Protein AF-A0A4U3ANE7-F1 (afdb_monomer_lite)

pLDDT: mean 83.63, std 12.85, range [40.16, 96.12]

InterPro domains:
  IPR001570 Peptidase M4, C-terminal [PF02868] (49-101)
  IPR013856 Peptidase M4 domain [PF01447] (7-46)
  IPR023612 Peptidase M4 [PR00730] (8-28)
  IPR023612 Peptidase M4 [PR00730] (37-53)
  IPR023612 Peptidase M4 [PR00730] (58-69)
  IPR027268 Peptidase M4/M1, CTD superfamily [G3DSA:1.10.390.10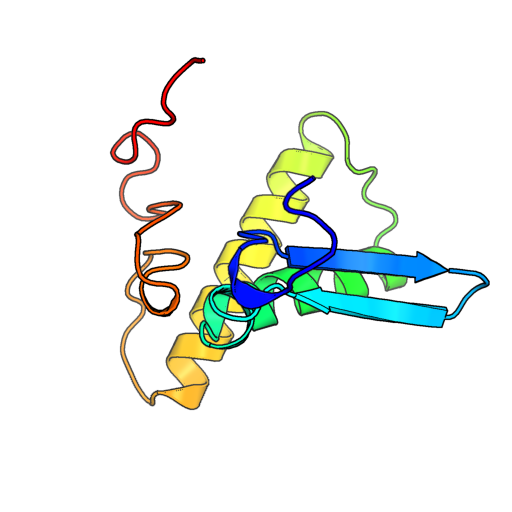] (51-105)
  IPR050728 Extracellular Zinc Metalloprotease M4 [PTHR33794] (7-102)

Organism: NCBI:txid1890302

Secondary structure (DSSP, 8-state):
--SS-TTS---EEEEEETTEEEEEE-TTGGG-HHHHHHHHHHHHHHHH----SSHHHHHHHHHHHHHHHHHHHHHHHT-----EESGGGTS--EETTSGGGS-----

Sequence (107 aa):
GETDDPKNWSNAFSANVNNVSMLIYGDSMVRAFDIAGHEFTHAVTSSESNLEFFGESGAINEALSDIMGTAIEKYINNGEFNWTIGEQSGSVLRNMKTPSSVKFFDG

Foldseek 3Di:
DLPPALQSNQDWAWDQDPNDIDTDHRPLQVQQQLSVQLRVLLVVCVVPPVQPCDDPSVVVSNVVSNVRSQVRNCVVVVHDRPQFPSVSSVDGPAHNVCRVPDDDPPD

Structure (mmCIF, N/CA/C/O backbone):
data_AF-A0A4U3ANE7-F1
#
_entry.id   AF-A0A4U3ANE7-F1
#
loop_
_atom_site.group_PDB
_atom_site.id
_atom_site.type_symbol
_atom_site.label_atom_id
_atom_site.label_alt_id
_atom_site.label_comp_id
_atom_site.label_asym_id
_atom_site.label_entity_id
_atom_site.label_seq_id
_atom_site.pdbx_PDB_ins_code
_atom_site.Cartn_x
_atom_site.Cartn_y
_atom_site.Cartn_z
_atom_site.occupancy
_atom_site.B_iso_or_equiv
_atom_site.auth_seq_id
_atom_site.auth_comp_id
_atom_site.auth_asym_id
_atom_site.auth_atom_id
_atom_site.pdbx_PDB_model_num
ATOM 1 N N . GLY A 1 1 ? 4.112 -23.257 -10.965 1.00 49.06 1 GLY A N 1
ATOM 2 C CA . GLY A 1 1 ? 3.815 -23.711 -9.586 1.00 49.06 1 GLY A CA 1
ATOM 3 C C . GLY A 1 1 ? 3.335 -22.506 -8.823 1.00 49.06 1 GLY A C 1
ATOM 4 O O . GLY A 1 1 ? 4.126 -21.595 -8.661 1.00 49.06 1 GLY A O 1
ATOM 5 N N . GLU A 1 2 ? 2.039 -22.449 -8.522 1.00 53.56 2 GLU A N 1
ATOM 6 C CA . GLU A 1 2 ? 1.284 -21.289 -7.989 1.00 53.56 2 GLU A CA 1
ATOM 7 C C . GLU A 1 2 ? 1.234 -20.010 -8.854 1.00 53.56 2 GLU A C 1
ATOM 9 O O . GLU A 1 2 ? 0.302 -19.233 -8.710 1.00 53.56 2 GLU A O 1
ATOM 14 N N . THR A 1 3 ? 2.139 -19.817 -9.818 1.00 53.34 3 THR A N 1
ATOM 15 C CA . THR A 1 3 ? 2.199 -18.613 -10.677 1.00 53.34 3 THR A CA 1
ATOM 16 C C . THR A 1 3 ? 1.271 -18.611 -11.897 1.00 53.34 3 THR A C 1
ATOM 18 O O . THR A 1 3 ? 1.087 -17.565 -12.509 1.00 53.34 3 THR A O 1
ATOM 21 N N . ASP A 1 4 ? 0.719 -19.765 -12.286 1.00 65.12 4 ASP A N 1
ATOM 22 C CA . ASP A 1 4 ? 0.008 -19.923 -13.570 1.00 65.12 4 ASP A CA 1
ATOM 23 C C . ASP A 1 4 ? -1.523 -19.814 -13.428 1.00 65.12 4 ASP A C 1
ATOM 25 O O . ASP A 1 4 ? -2.242 -19.790 -14.426 1.00 65.12 4 ASP A O 1
ATOM 29 N N . ASP A 1 5 ? -2.023 -19.746 -12.188 1.00 76.44 5 ASP A N 1
ATOM 30 C CA . ASP A 1 5 ? -3.431 -19.508 -11.869 1.00 76.44 5 ASP A CA 1
ATOM 31 C C . ASP A 1 5 ? -3.541 -18.254 -10.986 1.00 76.44 5 ASP A C 1
ATOM 33 O O . ASP A 1 5 ? -3.147 -18.305 -9.816 1.00 76.44 5 ASP A O 1
ATOM 37 N N . PRO A 1 6 ? -4.095 -17.137 -11.496 1.00 74.94 6 PRO A N 1
ATOM 38 C CA . PRO A 1 6 ? -4.198 -15.887 -10.744 1.00 74.94 6 PRO A CA 1
ATOM 39 C C . PRO A 1 6 ? -5.031 -16.019 -9.461 1.00 74.94 6 PRO A C 1
ATOM 41 O O . PRO A 1 6 ? -4.888 -15.194 -8.560 1.00 74.94 6 PRO A O 1
ATOM 44 N N . LYS A 1 7 ? -5.851 -17.072 -9.325 1.00 79.38 7 LYS A N 1
ATOM 45 C CA . LYS A 1 7 ? -6.597 -17.371 -8.091 1.00 79.38 7 LYS A CA 1
ATOM 46 C C . LYS A 1 7 ? -5.721 -17.830 -6.937 1.00 79.38 7 LYS A C 1
ATOM 48 O O . LYS A 1 7 ? -6.101 -17.629 -5.788 1.00 79.38 7 LYS A O 1
ATOM 53 N N . ASN A 1 8 ? -4.588 -18.457 -7.240 1.00 79.62 8 ASN A N 1
ATOM 54 C CA . ASN A 1 8 ? -3.677 -19.021 -6.244 1.00 79.62 8 ASN A CA 1
ATOM 55 C C . ASN A 1 8 ? -2.403 -18.187 -6.083 1.00 79.62 8 ASN A C 1
ATOM 57 O O . ASN A 1 8 ? -1.504 -18.576 -5.345 1.00 79.62 8 ASN A O 1
ATOM 61 N N . TRP A 1 9 ? -2.323 -17.041 -6.758 1.00 83.69 9 TRP A N 1
ATOM 62 C CA . TRP A 1 9 ? -1.170 -16.164 -6.690 1.00 83.69 9 TRP A CA 1
ATOM 63 C C . TRP A 1 9 ? -1.456 -14.974 -5.768 1.00 83.69 9 TRP A C 1
ATOM 65 O O . TRP A 1 9 ? -2.047 -13.979 -6.169 1.00 83.69 9 TRP A O 1
ATOM 75 N N . SER A 1 10 ? -1.051 -15.082 -4.502 1.00 85.38 10 SER A N 1
ATOM 76 C CA . SER A 1 10 ? -1.306 -14.069 -3.464 1.00 85.38 10 SER A CA 1
ATOM 77 C C . SER A 1 10 ? -0.252 -12.959 -3.464 1.00 85.38 10 SER A C 1
ATOM 79 O O . SER A 1 10 ? 0.440 -12.759 -2.467 1.00 85.38 10 SER A O 1
ATOM 81 N N . ASN A 1 11 ? -0.089 -12.271 -4.595 1.00 88.06 11 ASN A N 1
ATOM 82 C CA . ASN A 1 11 ? 0.850 -11.159 -4.708 1.00 88.06 11 ASN A CA 1
ATOM 83 C C . ASN A 1 11 ? 0.326 -10.046 -5.627 1.00 88.06 11 ASN A C 1
ATOM 85 O O . ASN A 1 11 ? -0.567 -10.259 -6.454 1.00 88.06 11 ASN A O 1
ATOM 89 N N . ALA A 1 12 ? 0.899 -8.859 -5.473 1.00 89.94 12 ALA A N 1
ATOM 90 C CA . ALA A 1 12 ? 0.720 -7.720 -6.355 1.00 89.94 12 ALA A CA 1
ATOM 91 C C . ALA A 1 12 ? 2.066 -7.003 -6.515 1.00 89.94 12 ALA A C 1
ATOM 93 O O . ALA A 1 12 ? 2.905 -7.080 -5.622 1.00 89.94 12 ALA A O 1
ATOM 94 N N . PHE A 1 13 ? 2.307 -6.394 -7.676 1.00 90.81 13 PHE A N 1
ATOM 95 C CA . PHE A 1 13 ? 3.469 -5.530 -7.869 1.00 90.81 13 PHE A CA 1
ATOM 96 C C . PHE A 1 13 ? 3.289 -4.565 -9.047 1.00 90.81 13 PHE A C 1
ATOM 98 O O . PHE A 1 13 ? 2.637 -4.872 -10.053 1.00 90.81 13 PHE A O 1
ATOM 105 N N . SER A 1 14 ? 3.939 -3.411 -8.946 1.00 88.81 14 SER A N 1
ATOM 106 C CA . SER A 1 14 ? 4.186 -2.489 -10.052 1.00 88.81 14 SER A CA 1
ATOM 107 C C . SER A 1 14 ? 5.428 -2.899 -10.850 1.00 88.81 14 SER A C 1
ATOM 109 O O . SER A 1 14 ? 6.482 -3.199 -10.290 1.00 88.81 14 SER A O 1
ATOM 111 N N . ALA A 1 15 ? 5.318 -2.915 -12.178 1.00 87.88 15 ALA A N 1
ATOM 112 C CA . ALA A 1 15 ? 6.381 -3.306 -13.096 1.00 87.88 15 ALA A CA 1
ATOM 113 C C . ALA A 1 15 ? 6.601 -2.243 -14.172 1.00 87.88 15 ALA A C 1
ATOM 115 O O . ALA A 1 15 ? 5.647 -1.703 -14.730 1.00 87.88 15 ALA A O 1
ATOM 116 N N . ASN A 1 16 ? 7.859 -2.002 -14.540 1.00 84.44 16 ASN A N 1
ATOM 117 C CA . ASN A 1 16 ? 8.200 -1.269 -15.753 1.00 84.44 16 ASN A CA 1
ATOM 118 C C . ASN A 1 16 ? 8.912 -2.212 -16.725 1.00 84.44 16 ASN A C 1
ATOM 120 O O . ASN A 1 16 ? 9.991 -2.724 -16.430 1.00 84.44 16 ASN A O 1
ATOM 124 N N . VAL A 1 17 ? 8.293 -2.466 -17.878 1.00 83.44 17 VAL A N 1
ATOM 125 C CA . VAL A 1 17 ? 8.842 -3.344 -18.916 1.00 83.44 17 VAL A CA 1
ATOM 126 C C . VAL A 1 17 ? 8.914 -2.559 -20.214 1.00 83.44 17 VAL A C 1
ATOM 128 O O . VAL A 1 17 ? 7.892 -2.142 -20.748 1.00 83.44 17 VAL A O 1
ATOM 131 N N . ASN A 1 18 ? 10.122 -2.359 -20.745 1.00 85.12 18 ASN A N 1
ATOM 132 C CA . ASN A 1 18 ? 10.347 -1.618 -21.994 1.00 85.12 18 ASN A CA 1
ATOM 133 C C . ASN A 1 18 ? 9.693 -0.217 -22.005 1.00 85.12 18 ASN A C 1
ATOM 135 O O . ASN A 1 18 ? 9.072 0.165 -22.995 1.00 85.12 18 ASN A O 1
ATOM 139 N N . ASN A 1 19 ? 9.826 0.544 -20.911 1.00 81.00 19 ASN A N 1
ATOM 140 C CA . ASN A 1 19 ? 9.190 1.855 -20.703 1.00 81.00 19 ASN A CA 1
ATOM 141 C C . ASN A 1 19 ? 7.651 1.830 -20.668 1.00 81.00 19 ASN A C 1
ATOM 143 O O . ASN A 1 19 ? 7.013 2.872 -20.815 1.00 81.00 19 ASN A O 1
ATOM 147 N N . VAL A 1 20 ? 7.047 0.662 -20.456 1.00 80.94 20 VAL A N 1
ATOM 148 C CA . VAL A 1 20 ? 5.615 0.520 -20.194 1.00 80.94 20 VAL A CA 1
ATOM 149 C C . VAL A 1 20 ? 5.429 0.185 -18.721 1.00 80.94 20 VAL A C 1
ATOM 151 O O . VAL A 1 20 ? 5.9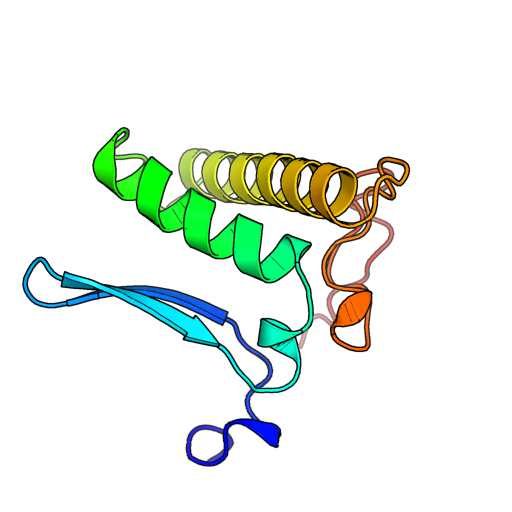00 -0.854 -18.258 1.00 80.94 20 VAL A O 1
ATOM 154 N N . SER A 1 21 ? 4.741 1.062 -17.990 1.00 86.19 21 SER A N 1
ATOM 155 C CA . SER A 1 21 ? 4.346 0.805 -16.604 1.00 86.19 21 SER A CA 1
ATOM 156 C C . SER A 1 21 ? 3.084 -0.055 -16.567 1.00 86.19 21 SER A C 1
ATOM 158 O O . SER A 1 21 ? 2.099 0.238 -17.247 1.00 86.19 21 SER A O 1
ATOM 160 N N . MET A 1 22 ? 3.120 -1.122 -15.779 1.00 90.56 22 MET A N 1
ATOM 161 C CA . MET A 1 22 ? 2.050 -2.101 -15.627 1.00 90.56 22 MET A CA 1
ATOM 162 C C . MET A 1 22 ? 1.847 -2.411 -14.147 1.00 90.56 22 MET A C 1
ATOM 164 O O . MET A 1 22 ? 2.811 -2.495 -13.394 1.00 90.56 22 MET A O 1
ATOM 168 N N . LEU A 1 23 ? 0.596 -2.622 -13.747 1.00 91.44 23 LEU A N 1
ATOM 169 C CA . LEU A 1 23 ? 0.247 -3.135 -12.424 1.00 91.44 23 LEU A CA 1
ATOM 170 C C . LEU A 1 23 ? -0.216 -4.580 -12.590 1.00 91.44 23 LEU A C 1
ATOM 172 O O . LEU A 1 23 ? -1.010 -4.875 -13.489 1.00 91.44 23 LEU A O 1
ATOM 176 N N . ILE A 1 24 ? 0.306 -5.478 -11.763 1.00 90.75 24 ILE A N 1
ATOM 177 C CA . ILE A 1 24 ? 0.080 -6.918 -11.874 1.00 90.75 24 ILE A CA 1
ATOM 178 C C . ILE A 1 24 ? -0.474 -7.412 -10.538 1.00 90.75 24 ILE A C 1
ATOM 180 O O . ILE A 1 24 ? 0.114 -7.146 -9.494 1.00 90.75 24 ILE A O 1
ATOM 184 N N . TYR A 1 25 ? -1.601 -8.127 -10.573 1.00 90.44 25 TYR A N 1
ATOM 185 C CA . TYR A 1 25 ? -2.324 -8.572 -9.378 1.00 90.44 25 TYR A CA 1
ATOM 186 C C . TYR A 1 25 ? -2.758 -10.031 -9.485 1.00 90.44 25 TYR A C 1
ATOM 188 O O . TYR A 1 25 ? -3.188 -10.482 -10.549 1.00 90.44 25 TYR A O 1
ATOM 196 N N . GLY A 1 26 ? -2.735 -10.730 -8.355 1.00 89.69 26 GLY A N 1
ATOM 197 C CA . GLY A 1 26 ? -3.580 -11.897 -8.128 1.00 89.69 26 GLY A CA 1
ATOM 198 C C . GLY A 1 26 ? -5.056 -11.540 -7.938 1.00 89.69 26 GLY A C 1
ATOM 199 O O . GLY A 1 26 ? -5.401 -10.419 -7.551 1.00 89.69 26 GLY A O 1
ATOM 200 N N . ASP A 1 27 ? -5.941 -12.517 -8.146 1.00 85.25 27 ASP A N 1
ATOM 201 C CA . ASP A 1 27 ? -7.404 -12.336 -8.100 1.00 85.25 27 ASP A CA 1
ATOM 202 C C . ASP A 1 27 ? -7.917 -11.859 -6.730 1.00 85.25 27 ASP A C 1
ATOM 204 O O . ASP A 1 27 ? -8.923 -11.149 -6.649 1.00 85.25 27 ASP A O 1
ATOM 208 N N . SER A 1 28 ? -7.273 -12.275 -5.638 1.00 85.12 28 SER A N 1
ATOM 209 C CA . SER A 1 28 ? -7.619 -11.824 -4.285 1.00 85.12 28 SER A CA 1
ATOM 210 C C . SER A 1 28 ? -7.109 -10.409 -4.015 1.00 85.12 28 SER A C 1
ATOM 212 O O . SER A 1 28 ? -7.805 -9.619 -3.380 1.00 85.12 28 SER A O 1
ATOM 214 N N . MET A 1 29 ? -5.931 -10.071 -4.543 1.00 88.31 29 MET A N 1
ATOM 215 C CA . MET A 1 29 ? -5.250 -8.798 -4.303 1.00 88.31 29 MET A CA 1
ATOM 216 C C . MET A 1 29 ? -5.922 -7.633 -5.037 1.00 88.31 29 MET A C 1
ATOM 218 O O . MET A 1 29 ? -6.079 -6.561 -4.466 1.00 88.31 29 MET A O 1
ATOM 222 N N . VAL A 1 30 ? -6.406 -7.849 -6.268 1.00 86.50 30 VAL A N 1
ATOM 223 C CA . VAL A 1 30 ? -7.064 -6.798 -7.076 1.00 86.50 30 VAL A CA 1
ATOM 224 C C . VAL A 1 30 ? -8.364 -6.267 -6.455 1.00 86.50 30 VAL A C 1
ATOM 226 O O . VAL A 1 30 ? -8.844 -5.196 -6.818 1.00 86.50 30 VAL A O 1
ATOM 229 N N . ARG A 1 31 ? -8.965 -7.015 -5.522 1.00 86.12 31 ARG A N 1
ATOM 230 C CA . ARG A 1 31 ? -10.205 -6.616 -4.835 1.00 86.12 31 ARG A CA 1
ATOM 231 C C . ARG A 1 31 ? -9.973 -5.595 -3.725 1.00 86.12 31 ARG A C 1
ATOM 233 O O . ARG A 1 31 ? -10.945 -5.002 -3.264 1.00 86.12 31 ARG A O 1
ATOM 240 N N . ALA A 1 32 ? -8.729 -5.426 -3.287 1.00 91.62 32 ALA A N 1
ATOM 241 C CA . ALA A 1 32 ? -8.372 -4.545 -2.192 1.00 91.62 32 ALA A CA 1
ATOM 242 C C . ALA A 1 32 ? -7.920 -3.183 -2.730 1.00 91.62 32 ALA A C 1
ATOM 244 O O . ALA A 1 32 ? -6.962 -3.088 -3.502 1.00 91.62 32 ALA A O 1
ATOM 245 N N . PHE A 1 33 ? -8.655 -2.125 -2.377 1.00 93.81 33 PHE A N 1
ATOM 246 C CA . PHE A 1 33 ? -8.409 -0.783 -2.910 1.00 93.81 33 PHE A CA 1
ATOM 247 C C . PHE A 1 33 ? -7.111 -0.182 -2.385 1.00 93.81 33 PHE A C 1
ATOM 249 O O . PHE A 1 33 ? -6.441 0.554 -3.107 1.00 93.81 33 PHE A O 1
ATOM 256 N N . ASP A 1 34 ? -6.752 -0.511 -1.151 1.00 94.44 34 ASP A N 1
ATOM 257 C CA . ASP A 1 34 ? -5.497 -0.119 -0.531 1.00 94.44 34 ASP A CA 1
ATOM 258 C C . ASP A 1 34 ? -4.285 -0.770 -1.218 1.00 94.44 34 ASP A C 1
ATOM 260 O O . ASP A 1 34 ? -3.340 -0.057 -1.540 1.00 94.44 34 ASP A O 1
ATOM 264 N N . ILE A 1 35 ? -4.341 -2.063 -1.561 1.00 93.44 35 ILE A N 1
ATOM 265 C CA . ILE A 1 35 ? -3.315 -2.772 -2.344 1.00 93.44 35 ILE A CA 1
ATOM 266 C C . ILE A 1 35 ? -3.242 -2.193 -3.759 1.00 93.44 35 ILE A C 1
ATOM 268 O O . ILE A 1 35 ? -2.158 -1.923 -4.274 1.00 93.44 35 ILE A O 1
ATOM 272 N N . ALA A 1 36 ? -4.385 -1.937 -4.400 1.00 93.12 36 ALA A N 1
ATOM 273 C CA . ALA A 1 36 ? -4.398 -1.310 -5.718 1.00 93.12 36 ALA A CA 1
ATOM 274 C C . ALA A 1 36 ? -3.756 0.091 -5.697 1.00 93.12 36 ALA A C 1
ATOM 276 O O . ALA A 1 36 ? -2.941 0.418 -6.564 1.00 93.12 36 ALA A O 1
ATOM 277 N N . GLY A 1 37 ? -4.088 0.901 -4.688 1.00 92.94 37 GLY A N 1
ATOM 278 C CA . GLY A 1 37 ? -3.514 2.228 -4.476 1.00 92.94 37 GLY A CA 1
ATOM 279 C C . GLY A 1 37 ? -2.031 2.198 -4.095 1.00 92.94 37 GLY A C 1
ATOM 280 O O . GLY A 1 37 ? -1.278 3.070 -4.532 1.00 92.94 37 GLY A O 1
ATOM 281 N N . HIS A 1 38 ? -1.602 1.181 -3.349 1.00 95.06 38 HIS A N 1
ATOM 282 C CA . HIS A 1 38 ? -0.209 0.929 -2.990 1.00 95.06 38 HIS A CA 1
ATOM 283 C C . HIS A 1 38 ? 0.643 0.702 -4.248 1.00 95.06 38 HIS A C 1
ATOM 285 O O . HIS A 1 38 ? 1.592 1.447 -4.497 1.00 95.06 38 HIS A O 1
ATOM 291 N N . GLU A 1 39 ? 0.241 -0.223 -5.123 1.00 93.94 39 GLU A N 1
ATOM 292 C CA . GLU A 1 39 ? 0.986 -0.499 -6.361 1.00 93.94 39 GLU A CA 1
ATOM 293 C C . GLU A 1 39 ? 0.971 0.673 -7.348 1.00 93.94 39 GLU A C 1
ATOM 295 O O . GLU A 1 39 ? 1.971 0.969 -8.011 1.00 93.94 39 GLU A O 1
ATOM 300 N N . PHE A 1 40 ? -0.150 1.395 -7.433 1.00 91.88 40 PHE A N 1
ATOM 301 C CA . PHE A 1 40 ? -0.207 2.619 -8.227 1.00 91.88 40 PHE A CA 1
ATOM 302 C C . PHE A 1 40 ? 0.765 3.680 -7.697 1.00 91.88 40 PHE A C 1
ATOM 304 O O . PHE A 1 40 ? 1.439 4.353 -8.479 1.00 91.88 40 PHE A O 1
ATOM 311 N N . THR A 1 41 ? 0.887 3.802 -6.374 1.00 91.62 41 THR A N 1
ATOM 312 C CA . THR A 1 41 ? 1.821 4.744 -5.751 1.00 91.62 41 THR A CA 1
ATOM 313 C C . THR A 1 41 ? 3.264 4.366 -6.051 1.00 91.62 41 THR A C 1
ATOM 315 O O . THR A 1 41 ? 4.034 5.252 -6.401 1.00 91.62 41 THR A O 1
ATOM 318 N N . HIS A 1 42 ? 3.621 3.078 -6.071 1.00 90.25 42 HIS A N 1
ATOM 319 C CA . HIS A 1 42 ? 4.939 2.658 -6.552 1.00 90.25 42 HIS A CA 1
ATOM 320 C C . HIS A 1 42 ? 5.220 3.107 -7.988 1.00 90.25 42 HIS A C 1
ATOM 322 O O . HIS A 1 42 ? 6.319 3.589 -8.270 1.00 90.25 42 HIS A O 1
ATOM 328 N N . ALA A 1 43 ? 4.238 3.007 -8.892 1.00 86.88 43 ALA A N 1
ATOM 329 C CA . ALA A 1 43 ? 4.398 3.497 -10.261 1.00 86.88 43 ALA A CA 1
ATOM 330 C C . ALA A 1 43 ? 4.664 5.015 -10.297 1.00 86.88 43 ALA A C 1
ATOM 332 O O . ALA A 1 43 ? 5.585 5.452 -10.987 1.00 86.88 43 ALA A O 1
ATOM 333 N N . VAL A 1 44 ? 3.916 5.803 -9.518 1.00 86.88 44 VAL A N 1
ATOM 334 C CA . VAL A 1 44 ? 4.105 7.262 -9.412 1.00 86.88 44 VAL A CA 1
ATOM 335 C C . VAL A 1 44 ? 5.451 7.606 -8.782 1.00 86.88 44 VAL A C 1
ATOM 337 O O . VAL A 1 44 ? 6.202 8.418 -9.312 1.00 86.88 44 VAL A O 1
ATOM 340 N N . THR A 1 45 ? 5.807 6.971 -7.667 1.00 83.69 45 THR A N 1
ATOM 341 C CA . THR A 1 45 ? 7.098 7.193 -7.023 1.00 83.69 45 THR A CA 1
ATOM 342 C C . THR A 1 45 ? 8.223 6.868 -7.993 1.00 83.69 45 THR A C 1
ATOM 344 O O . THR A 1 45 ? 9.104 7.699 -8.145 1.00 83.69 45 THR A O 1
ATOM 347 N N . SER A 1 46 ? 8.147 5.762 -8.740 1.00 76.94 46 SER A N 1
ATOM 348 C CA . SER A 1 46 ? 9.159 5.413 -9.745 1.00 76.94 46 SER A CA 1
ATOM 349 C C . SER A 1 46 ? 9.291 6.428 -10.892 1.00 76.94 46 SER A C 1
ATOM 351 O O . SER A 1 46 ? 10.379 6.557 -11.450 1.00 76.94 46 SER A O 1
ATOM 353 N N . SER A 1 47 ? 8.222 7.164 -11.241 1.00 73.88 47 SER A N 1
ATOM 354 C CA . SER A 1 47 ? 8.264 8.193 -12.292 1.00 73.88 47 SER A CA 1
ATOM 355 C C . SER A 1 47 ? 8.769 9.547 -11.792 1.00 73.88 47 SER A C 1
ATOM 357 O O . SER A 1 47 ? 9.443 10.253 -12.538 1.00 73.88 47 SER A O 1
ATOM 359 N N . GLU A 1 48 ? 8.467 9.906 -10.541 1.00 70.50 48 GLU A N 1
ATOM 360 C CA . GLU A 1 48 ? 8.762 11.231 -9.974 1.00 70.50 48 GLU A CA 1
ATOM 361 C C . GLU A 1 48 ? 10.044 11.269 -9.132 1.00 70.50 48 GLU A C 1
ATOM 363 O O . GLU A 1 48 ? 10.696 12.304 -9.002 1.00 70.50 48 GLU A O 1
ATOM 368 N N . SER A 1 49 ? 10.390 10.154 -8.493 1.00 59.56 49 SER A N 1
ATOM 369 C CA . SER A 1 49 ? 11.438 10.049 -7.480 1.00 59.56 49 SER A CA 1
ATOM 370 C C . SER A 1 49 ? 12.214 8.758 -7.703 1.00 59.56 49 SER A C 1
ATOM 372 O O . SER A 1 49 ? 11.700 7.672 -7.468 1.00 59.56 49 SER A O 1
ATOM 374 N N . ASN A 1 50 ? 13.485 8.836 -8.090 1.00 59.84 50 ASN A N 1
ATOM 375 C CA . ASN A 1 50 ? 14.327 7.644 -8.241 1.00 59.84 50 ASN A CA 1
ATOM 376 C C . ASN A 1 50 ? 14.755 7.079 -6.864 1.00 59.84 50 ASN A C 1
ATOM 378 O O . ASN A 1 50 ? 15.941 6.874 -6.610 1.00 59.84 50 ASN A O 1
ATOM 382 N N . LEU A 1 51 ? 13.802 6.921 -5.935 1.00 58.50 51 LEU A N 1
ATOM 383 C CA . LEU A 1 51 ? 13.998 6.271 -4.648 1.00 58.50 51 LEU A CA 1
ATOM 384 C C . LEU A 1 51 ? 14.357 4.820 -4.934 1.00 58.50 51 LEU A C 1
ATOM 386 O O . LEU A 1 51 ? 13.511 4.015 -5.322 1.00 58.50 51 LEU A O 1
ATOM 390 N N . GLU A 1 52 ? 15.637 4.511 -4.767 1.00 59.00 52 GLU A N 1
ATOM 391 C CA . GLU A 1 52 ? 16.140 3.157 -4.909 1.00 59.00 52 GLU A CA 1
ATOM 392 C C . GLU A 1 52 ? 15.414 2.256 -3.903 1.00 59.00 52 GLU A C 1
ATOM 394 O O . GLU A 1 52 ? 15.286 2.592 -2.720 1.00 59.00 52 GLU A O 1
ATOM 399 N N . PHE A 1 53 ? 14.901 1.126 -4.389 1.00 59.84 53 PHE A N 1
ATOM 400 C CA . PHE A 1 53 ? 14.099 0.166 -3.627 1.00 59.84 53 PHE A CA 1
ATOM 401 C C . PHE A 1 53 ? 14.986 -0.685 -2.701 1.00 59.84 53 PHE A C 1
ATOM 403 O O . PHE A 1 53 ? 15.034 -1.910 -2.780 1.00 59.84 53 PHE A O 1
ATOM 410 N N . PHE A 1 54 ? 15.782 -0.016 -1.869 1.00 58.88 54 PHE A N 1
ATOM 411 C CA . PHE A 1 54 ? 16.813 -0.625 -1.043 1.00 58.88 54 PHE A CA 1
ATOM 412 C C . PHE A 1 54 ? 17.013 0.162 0.256 1.00 58.88 54 PHE A C 1
ATOM 414 O O . PHE A 1 54 ? 16.921 1.386 0.273 1.00 58.88 54 PHE A O 1
ATOM 421 N N . GLY A 1 55 ? 17.292 -0.534 1.360 1.00 73.25 55 GLY A N 1
ATOM 422 C CA . GLY A 1 55 ? 17.537 0.097 2.660 1.00 73.25 55 GLY A CA 1
ATOM 423 C C . GLY A 1 55 ? 16.384 0.991 3.138 1.00 73.25 55 GLY A C 1
ATOM 424 O O . GLY A 1 55 ? 15.208 0.654 3.001 1.00 73.25 55 GLY A O 1
ATOM 425 N N . GLU A 1 56 ? 16.725 2.141 3.716 1.00 77.00 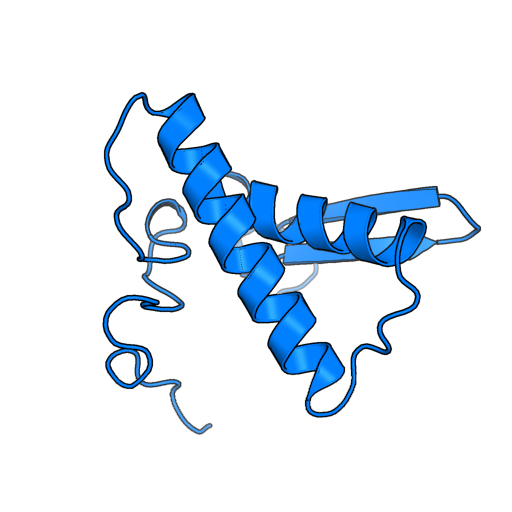56 GLU A N 1
ATOM 426 C CA . GLU A 1 56 ? 15.748 3.082 4.280 1.00 77.00 56 GLU A CA 1
ATOM 427 C C . GLU A 1 56 ? 14.873 3.751 3.208 1.00 77.00 56 GLU A C 1
ATOM 429 O O . GLU A 1 56 ? 13.698 4.007 3.462 1.00 77.00 56 GLU A O 1
ATOM 434 N N . SER A 1 57 ? 15.389 3.983 1.993 1.00 77.25 57 SER A N 1
ATOM 435 C CA . SER A 1 57 ? 14.589 4.550 0.897 1.00 77.25 57 SER A CA 1
ATOM 436 C C . SER A 1 57 ? 13.516 3.581 0.407 1.00 77.25 57 SER A C 1
ATOM 438 O O . SER A 1 57 ? 12.411 4.022 0.094 1.00 77.25 57 SER A O 1
ATOM 440 N N . GLY A 1 58 ? 13.796 2.273 0.423 1.00 78.38 58 GLY A N 1
ATOM 441 C CA . GLY A 1 58 ? 12.792 1.236 0.175 1.00 78.38 58 GLY A CA 1
ATOM 442 C C . GLY A 1 58 ? 11.695 1.229 1.243 1.00 78.38 58 GLY A C 1
ATOM 443 O O . GLY A 1 58 ? 10.516 1.269 0.913 1.00 78.38 58 GLY A O 1
ATOM 444 N N . ALA A 1 59 ? 12.070 1.287 2.525 1.00 83.00 59 ALA A N 1
ATOM 445 C CA . ALA A 1 59 ? 11.098 1.343 3.621 1.00 83.00 59 ALA A CA 1
ATOM 446 C C . ALA A 1 59 ? 10.206 2.600 3.568 1.00 83.00 59 ALA A C 1
ATOM 448 O O . ALA A 1 59 ? 9.014 2.528 3.863 1.00 83.00 59 ALA A O 1
ATOM 449 N N . ILE A 1 60 ? 10.764 3.749 3.169 1.00 86.06 60 ILE A N 1
ATOM 450 C CA . ILE A 1 60 ? 9.995 4.985 2.963 1.00 86.06 60 ILE A CA 1
ATOM 451 C C . ILE A 1 60 ? 9.042 4.850 1.771 1.00 86.06 60 ILE A C 1
ATOM 453 O O . ILE A 1 60 ? 7.910 5.320 1.857 1.00 86.06 60 ILE A O 1
ATOM 457 N N . ASN A 1 61 ? 9.479 4.213 0.680 1.00 84.94 61 ASN A N 1
ATOM 458 C CA . ASN A 1 61 ? 8.649 3.973 -0.501 1.00 84.94 61 ASN A CA 1
ATOM 459 C C . ASN A 1 61 ? 7.419 3.120 -0.143 1.00 84.94 61 ASN A C 1
ATOM 461 O O . ASN A 1 61 ? 6.292 3.548 -0.362 1.00 84.94 61 ASN A O 1
ATOM 465 N N . GLU A 1 62 ? 7.630 1.990 0.531 1.00 90.25 62 GLU A N 1
ATOM 466 C CA . GLU A 1 62 ? 6.564 1.121 1.051 1.00 90.25 62 GLU A CA 1
ATOM 467 C C . GLU A 1 62 ? 5.591 1.864 1.979 1.00 90.25 62 GLU A C 1
ATOM 469 O O . GLU A 1 62 ? 4.373 1.794 1.811 1.00 90.25 62 GLU A O 1
ATOM 474 N N . ALA A 1 63 ? 6.119 2.629 2.942 1.00 90.50 63 ALA A N 1
ATOM 475 C CA . ALA A 1 63 ? 5.292 3.381 3.881 1.00 90.50 63 ALA A CA 1
ATOM 476 C C . ALA A 1 63 ? 4.456 4.465 3.181 1.00 90.50 63 ALA A C 1
ATOM 478 O O . ALA A 1 63 ? 3.296 4.679 3.539 1.00 90.50 63 ALA A O 1
ATOM 479 N N . LEU A 1 64 ? 5.025 5.150 2.183 1.00 91.75 64 LEU A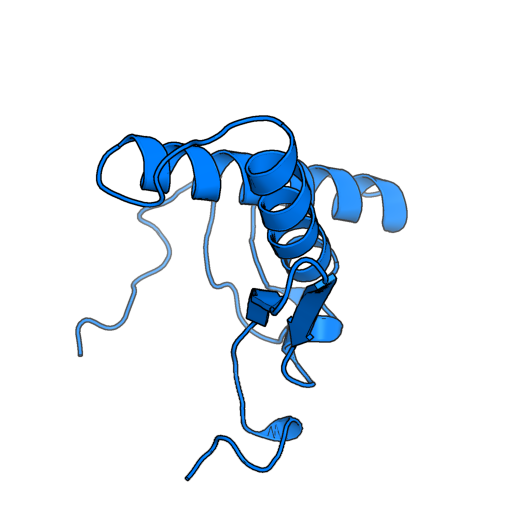 N 1
ATOM 480 C CA . LEU A 1 64 ? 4.296 6.127 1.378 1.00 91.75 64 LEU A CA 1
ATOM 481 C C . LEU A 1 64 ? 3.188 5.451 0.560 1.00 91.75 64 LEU A C 1
ATOM 483 O O . LEU A 1 64 ? 2.068 5.967 0.529 1.00 91.75 64 LEU A O 1
ATOM 487 N N . SER A 1 65 ? 3.473 4.294 -0.039 1.00 93.25 65 SER A N 1
ATOM 488 C CA . SER A 1 65 ? 2.484 3.491 -0.760 1.00 93.25 65 SER A CA 1
ATOM 489 C C . SER A 1 65 ? 1.330 3.041 0.140 1.00 93.25 65 SER A C 1
ATOM 491 O O . SER A 1 65 ? 0.175 3.185 -0.255 1.00 93.25 65 SER A O 1
ATOM 493 N N . ASP A 1 66 ? 1.593 2.607 1.377 1.00 94.31 66 ASP A N 1
ATOM 494 C CA . ASP A 1 66 ? 0.545 2.254 2.352 1.00 94.31 66 ASP A CA 1
ATOM 495 C C . ASP A 1 66 ? -0.323 3.458 2.759 1.00 94.31 66 ASP A C 1
ATOM 497 O O . ASP A 1 66 ? -1.551 3.351 2.839 1.00 94.31 66 ASP A O 1
ATOM 501 N N . ILE A 1 67 ? 0.287 4.628 2.985 1.00 94.88 67 ILE A N 1
ATOM 502 C CA . ILE A 1 67 ? -0.442 5.864 3.325 1.00 94.88 67 ILE A CA 1
ATOM 503 C C . ILE A 1 67 ? -1.375 6.270 2.180 1.00 94.88 67 ILE A C 1
ATOM 505 O O . ILE A 1 67 ? -2.546 6.587 2.410 1.00 94.88 67 ILE A O 1
ATOM 509 N N . MET A 1 68 ? -0.865 6.258 0.949 1.00 95.69 68 MET A N 1
ATOM 510 C CA . MET A 1 68 ? -1.638 6.627 -0.234 1.00 95.69 68 MET A CA 1
ATOM 511 C C . MET A 1 68 ? -2.723 5.595 -0.548 1.00 95.69 68 MET A C 1
ATOM 513 O O . MET A 1 68 ? -3.855 5.987 -0.835 1.00 95.69 68 MET A O 1
ATOM 517 N N . GLY A 1 69 ? -2.422 4.300 -0.415 1.00 95.31 69 GLY A N 1
ATOM 518 C CA . GLY A 1 69 ? -3.398 3.216 -0.530 1.00 95.31 69 GLY A CA 1
ATOM 519 C C . GLY A 1 69 ? -4.565 3.392 0.441 1.00 95.31 69 GLY A C 1
ATOM 520 O O . GLY A 1 69 ? -5.719 3.439 0.014 1.00 95.31 69 GLY A O 1
ATOM 521 N N . THR A 1 70 ? -4.269 3.633 1.722 1.00 96.06 70 THR A N 1
ATOM 522 C CA . THR A 1 70 ? -5.295 3.897 2.749 1.00 96.06 70 THR A CA 1
ATOM 523 C C . THR A 1 70 ? -6.126 5.142 2.404 1.00 96.06 70 THR A C 1
ATOM 525 O O . THR A 1 70 ? -7.345 5.162 2.571 1.00 96.06 70 THR A O 1
ATOM 528 N N . ALA A 1 71 ? -5.493 6.210 1.902 1.00 96.12 71 ALA A N 1
ATOM 529 C CA . ALA A 1 71 ? -6.200 7.430 1.511 1.00 96.12 71 ALA A CA 1
ATOM 530 C C . ALA A 1 71 ? -7.149 7.213 0.318 1.00 96.12 71 ALA A C 1
ATOM 532 O O . ALA A 1 71 ? -8.252 7.771 0.305 1.00 96.12 71 ALA A O 1
ATOM 533 N N . ILE A 1 72 ? -6.741 6.397 -0.658 1.00 95.25 72 ILE A N 1
ATOM 534 C CA . ILE A 1 72 ? -7.560 6.008 -1.813 1.00 95.25 72 ILE A CA 1
ATOM 535 C C . ILE A 1 72 ? -8.744 5.155 -1.361 1.00 95.25 72 ILE A C 1
ATOM 537 O O . ILE A 1 72 ? -9.880 5.465 -1.722 1.00 95.25 72 ILE A O 1
ATOM 541 N N . GLU A 1 73 ? -8.509 4.135 -0.536 1.00 94.88 73 GLU A N 1
ATOM 542 C CA . GLU A 1 73 ? -9.577 3.297 0.012 1.00 94.88 73 GLU A CA 1
ATOM 543 C C . GLU A 1 73 ? -10.602 4.153 0.769 1.00 94.88 73 GLU A C 1
ATOM 545 O O . GLU A 1 73 ? -11.803 4.102 0.485 1.00 94.88 73 GLU A O 1
ATOM 550 N N . LYS A 1 74 ? -10.124 5.019 1.671 1.00 95.31 74 LYS A N 1
ATOM 551 C CA . LYS A 1 74 ? -10.955 5.963 2.422 1.00 95.31 74 LYS A CA 1
ATOM 552 C C . LYS A 1 74 ? -11.807 6.832 1.496 1.00 95.31 74 LYS A C 1
ATOM 554 O O . LYS A 1 74 ? -12.976 7.088 1.793 1.00 95.31 74 LYS A O 1
ATOM 559 N N . TYR A 1 75 ? -11.227 7.320 0.397 1.00 95.38 75 TYR A N 1
ATOM 560 C CA . TYR A 1 75 ? -11.927 8.141 -0.589 1.00 95.38 75 TYR A CA 1
ATOM 561 C C . TYR A 1 75 ? -13.022 7.351 -1.319 1.00 95.38 75 TYR A C 1
ATOM 563 O O . TYR A 1 75 ? -14.153 7.827 -1.397 1.00 95.38 75 TYR A O 1
ATOM 571 N N . ILE A 1 76 ? -12.710 6.145 -1.802 1.00 94.00 76 ILE A N 1
ATOM 572 C CA . ILE A 1 76 ? -13.641 5.288 -2.554 1.00 94.00 76 ILE A CA 1
ATOM 573 C C . ILE A 1 76 ? -14.806 4.831 -1.674 1.00 94.00 76 ILE A C 1
ATOM 575 O O . ILE A 1 76 ? -15.965 4.919 -2.079 1.00 94.00 76 ILE A O 1
ATOM 579 N N . ASN A 1 77 ? -14.509 4.377 -0.458 1.00 93.12 77 ASN A N 1
ATOM 580 C CA . ASN A 1 77 ? -15.509 3.839 0.460 1.00 93.12 77 ASN A CA 1
ATOM 581 C C . ASN A 1 77 ? -16.300 4.935 1.195 1.00 93.12 77 ASN A C 1
ATOM 583 O O . ASN A 1 77 ? -17.236 4.618 1.929 1.00 93.12 77 ASN A O 1
ATOM 587 N N . ASN A 1 78 ? -15.928 6.215 1.029 1.00 94.12 78 ASN A N 1
ATOM 588 C CA . ASN A 1 78 ? -16.402 7.332 1.854 1.00 94.12 78 ASN A CA 1
ATOM 589 C C . ASN A 1 78 ? -16.349 6.989 3.359 1.00 94.12 78 ASN A C 1
ATOM 591 O O . ASN A 1 78 ? -17.292 7.237 4.113 1.00 94.12 78 ASN A O 1
ATOM 595 N N . GLY A 1 79 ? -15.257 6.329 3.749 1.00 90.88 79 GLY A N 1
ATOM 596 C CA . GLY A 1 79 ? -15.080 5.714 5.057 1.00 90.88 79 GLY A CA 1
ATOM 597 C C . GLY A 1 79 ? -14.115 6.479 5.955 1.00 90.88 79 GLY A C 1
ATOM 598 O O . GLY A 1 79 ? -13.780 7.643 5.721 1.00 90.88 79 GLY A O 1
ATOM 599 N N . GLU A 1 80 ? -13.648 5.780 6.982 1.00 92.50 80 GLU A N 1
ATOM 600 C CA . GLU A 1 80 ? -12.600 6.237 7.892 1.00 92.50 80 GLU A CA 1
ATOM 601 C C . GLU A 1 80 ? -11.256 5.610 7.515 1.00 92.50 80 GLU A C 1
ATOM 603 O O . GLU A 1 80 ? -11.202 4.582 6.843 1.00 92.50 80 GLU A O 1
ATOM 608 N N . PHE A 1 81 ? -10.161 6.198 7.993 1.00 93.19 81 PHE A N 1
ATOM 609 C CA . PHE A 1 81 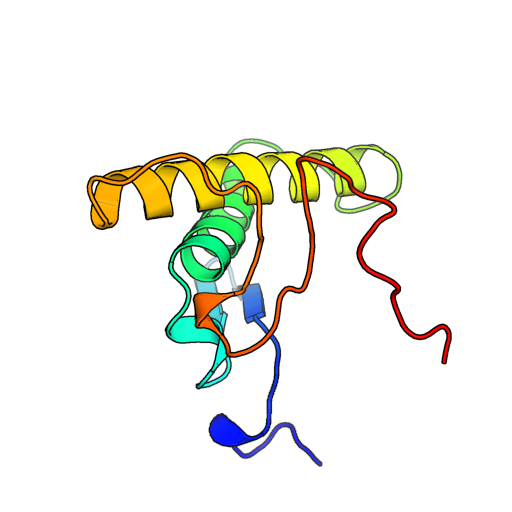? -8.845 5.571 7.890 1.00 93.19 81 PHE A CA 1
ATOM 610 C C . PHE A 1 81 ? -8.775 4.361 8.839 1.00 93.19 81 PHE A C 1
ATOM 612 O O . PHE A 1 81 ? -8.695 4.526 10.061 1.00 93.19 81 PHE A O 1
ATOM 619 N N . ASN A 1 82 ? -8.822 3.148 8.283 1.00 91.31 82 ASN A N 1
ATOM 620 C CA . ASN A 1 82 ? -8.750 1.879 9.021 1.00 91.31 82 ASN A CA 1
ATOM 621 C C . ASN A 1 82 ? -7.314 1.541 9.480 1.00 91.31 82 ASN A C 1
ATOM 623 O O . ASN A 1 82 ? -7.143 0.921 10.533 1.00 91.31 82 ASN A O 1
ATOM 627 N N . TRP A 1 83 ? -6.298 2.004 8.739 1.00 94.12 83 TRP A N 1
ATOM 628 C CA . TRP A 1 83 ? -4.868 1.738 8.946 1.00 94.12 83 TRP A CA 1
ATOM 629 C C . TRP A 1 83 ? -4.491 0.251 8.926 1.00 94.12 83 TRP A C 1
ATOM 631 O O . TRP A 1 83 ? -3.408 -0.123 9.383 1.00 94.12 83 TRP A O 1
ATOM 641 N N . THR A 1 84 ? -5.379 -0.598 8.425 1.00 93.88 84 THR A N 1
ATOM 642 C CA . THR A 1 84 ? -5.082 -1.982 8.065 1.00 93.88 84 THR A CA 1
ATOM 643 C C . THR A 1 84 ? -4.779 -2.019 6.580 1.00 93.88 84 THR A C 1
ATOM 645 O O . THR A 1 84 ? -5.307 -1.198 5.845 1.00 93.88 84 THR A O 1
ATOM 648 N N . ILE A 1 85 ? -3.877 -2.911 6.176 1.00 92.50 85 ILE A N 1
ATOM 649 C CA . ILE A 1 85 ? -3.522 -3.089 4.771 1.00 92.50 85 ILE A CA 1
ATOM 650 C C . ILE A 1 85 ? -3.898 -4.506 4.348 1.00 92.50 85 ILE A C 1
ATOM 652 O O . ILE A 1 85 ? -3.480 -5.481 4.986 1.00 92.50 85 ILE A O 1
ATOM 656 N N . GLY A 1 86 ? -4.646 -4.617 3.258 1.00 90.50 86 GLY A N 1
ATOM 657 C CA . GLY A 1 86 ? -5.021 -5.839 2.573 1.00 90.50 86 GLY A CA 1
ATOM 658 C C . GLY A 1 86 ? -6.257 -6.537 3.124 1.00 90.50 86 GLY A C 1
ATOM 659 O O . GLY A 1 86 ? -6.572 -7.624 2.644 1.00 90.50 86 GLY A O 1
ATOM 660 N N . GLU A 1 87 ? -7.001 -5.978 4.083 1.00 91.25 87 GLU A N 1
ATOM 661 C CA . GLU A 1 87 ? -8.134 -6.693 4.697 1.00 91.25 87 GLU A CA 1
ATOM 662 C C . GLU A 1 87 ? -9.216 -7.108 3.690 1.00 91.25 87 GLU A C 1
ATOM 664 O O . GLU A 1 87 ? -9.824 -8.172 3.835 1.00 91.25 87 GLU A O 1
ATOM 669 N N . GLN A 1 88 ? -9.403 -6.331 2.621 1.00 88.69 88 GLN A N 1
ATOM 670 C CA . GLN A 1 88 ? -10.328 -6.646 1.530 1.00 88.69 88 GLN A CA 1
ATOM 671 C C . GLN A 1 88 ? -9.874 -7.836 0.660 1.00 88.69 88 GLN A C 1
ATOM 673 O O . GLN A 1 88 ? -10.678 -8.400 -0.085 1.00 88.69 88 GLN A O 1
ATOM 678 N N . SER A 1 89 ? -8.609 -8.254 0.774 1.00 85.62 89 SER A N 1
ATOM 679 C CA . SER A 1 89 ? -8.049 -9.421 0.081 1.00 85.62 89 SER A CA 1
ATOM 680 C C . SER A 1 89 ? -8.305 -10.753 0.804 1.00 85.62 89 SER A C 1
ATOM 682 O O . SER A 1 89 ? -8.073 -11.821 0.236 1.00 85.62 89 SER A O 1
ATOM 684 N N . GLY A 1 90 ? -8.828 -10.703 2.037 1.00 85.88 90 GLY A N 1
ATOM 685 C CA . GLY A 1 90 ? -9.147 -11.872 2.866 1.00 85.88 90 GLY A CA 1
ATOM 686 C C . GLY A 1 90 ? -8.258 -12.044 4.103 1.00 85.88 90 GLY A C 1
ATOM 687 O O . GLY A 1 90 ? -8.560 -12.885 4.949 1.00 85.88 90 GLY A O 1
ATOM 688 N N . SER A 1 91 ? -7.204 -11.239 4.254 1.00 86.31 91 SER A N 1
ATOM 689 C CA . SER A 1 91 ? -6.334 -11.222 5.437 1.00 86.31 91 SER A CA 1
ATOM 690 C C . SER A 1 91 ? -5.670 -9.861 5.621 1.00 86.31 91 SER A C 1
ATOM 692 O O . SER A 1 91 ? -5.329 -9.216 4.639 1.00 86.31 91 SER A O 1
ATOM 694 N N . VAL A 1 92 ? -5.412 -9.456 6.865 1.00 89.44 92 VAL A N 1
ATOM 695 C CA . VAL A 1 92 ? -4.620 -8.249 7.153 1.00 89.44 92 VAL A CA 1
ATOM 696 C C . VAL A 1 92 ? -3.135 -8.567 6.974 1.00 89.44 92 VAL A C 1
ATOM 698 O O . VAL A 1 92 ? -2.596 -9.402 7.701 1.00 89.44 92 VAL A O 1
ATOM 701 N N . LEU A 1 93 ? -2.479 -7.887 6.033 1.00 87.62 93 LEU A N 1
ATOM 702 C CA . LEU A 1 93 ? -1.051 -8.040 5.736 1.00 87.62 93 LEU A CA 1
ATOM 703 C C . LEU A 1 93 ? -0.181 -7.125 6.603 1.00 87.62 93 LEU A C 1
ATOM 705 O O . LEU A 1 93 ? 0.906 -7.518 7.021 1.00 87.62 93 LEU A O 1
ATOM 709 N N . ARG A 1 94 ? -0.651 -5.903 6.888 1.00 90.12 94 ARG A N 1
ATOM 710 C CA . ARG A 1 94 ? 0.038 -4.923 7.745 1.00 90.12 94 ARG A CA 1
ATOM 711 C C . ARG A 1 94 ? -0.961 -4.116 8.570 1.00 90.12 94 ARG A C 1
ATOM 713 O O . ARG A 1 94 ? -2.132 -3.996 8.220 1.00 90.12 94 ARG A O 1
ATOM 720 N N . ASN A 1 95 ? -0.490 -3.553 9.681 1.00 91.81 95 ASN A N 1
ATOM 721 C CA . ASN A 1 95 ? -1.269 -2.641 10.516 1.00 91.81 95 ASN A CA 1
ATOM 722 C C . ASN A 1 95 ? -0.438 -1.393 10.825 1.00 91.81 95 ASN A C 1
ATOM 724 O O . ASN A 1 95 ? 0.463 -1.430 11.655 1.00 91.81 95 ASN A O 1
ATOM 728 N N . MET A 1 96 ? -0.763 -0.275 10.188 1.00 91.31 96 MET A N 1
ATOM 729 C CA . MET A 1 96 ? -0.030 0.985 10.324 1.00 91.31 96 MET A CA 1
ATOM 730 C C . MET A 1 96 ? -0.254 1.655 11.687 1.00 91.31 96 MET A C 1
ATOM 732 O O . MET A 1 96 ? 0.601 2.401 12.161 1.00 91.31 96 MET A O 1
ATOM 736 N N . LYS A 1 97 ? -1.366 1.351 12.373 1.00 90.19 97 LYS A N 1
ATOM 737 C CA . LYS A 1 97 ? -1.618 1.819 13.747 1.00 90.19 97 LYS A CA 1
ATOM 738 C C . LYS A 1 97 ? -0.749 1.084 14.769 1.00 90.19 97 LYS A C 1
ATOM 740 O O . LYS A 1 97 ? -0.420 1.629 15.822 1.00 90.19 97 LYS A O 1
ATOM 745 N N . THR A 1 98 ? -0.401 -0.171 14.505 1.00 89.56 98 THR A N 1
ATOM 746 C CA . THR A 1 98 ? 0.466 -0.983 15.366 1.00 89.56 98 THR A CA 1
ATOM 747 C C . THR A 1 98 ? 1.302 -1.933 14.502 1.00 89.56 98 THR A C 1
ATOM 749 O O . THR A 1 98 ? 0.952 -3.108 14.382 1.00 89.56 98 THR A O 1
ATOM 752 N N . PRO A 1 99 ? 2.418 -1.461 13.915 1.00 87.31 99 PRO A N 1
ATOM 753 C CA . PRO A 1 99 ? 3.188 -2.232 12.929 1.00 87.31 99 PRO A CA 1
ATOM 754 C C . PRO A 1 99 ? 3.682 -3.590 13.430 1.00 87.31 99 PRO A C 1
ATOM 756 O O . PRO A 1 99 ? 3.723 -4.557 12.681 1.00 87.31 99 PRO A O 1
ATOM 759 N N . SER A 1 100 ? 3.979 -3.699 14.726 1.00 86.00 100 SER A N 1
ATOM 760 C CA . SER A 1 100 ? 4.422 -4.943 15.364 1.00 86.00 100 SER A CA 1
ATOM 761 C C . SER A 1 100 ? 3.304 -5.960 15.641 1.00 86.00 100 SER A C 1
ATOM 763 O O . SER A 1 100 ? 3.583 -7.039 16.169 1.00 86.00 100 SER A O 1
ATOM 765 N N . SER A 1 101 ? 2.042 -5.626 15.343 1.00 83.81 101 SER A N 1
ATOM 766 C CA . SER A 1 101 ? 0.883 -6.480 15.649 1.00 83.81 101 SER A CA 1
ATOM 767 C C . SER A 1 101 ? 0.644 -7.587 14.627 1.00 83.81 101 SER A C 1
ATOM 769 O O . SER A 1 101 ? 0.088 -8.624 14.992 1.00 83.81 101 SER A O 1
ATOM 771 N N . VAL A 1 102 ? 1.087 -7.407 13.379 1.00 78.88 102 VAL A N 1
ATOM 772 C CA . VAL A 1 102 ? 1.032 -8.463 12.366 1.00 78.88 102 VAL A CA 1
ATOM 773 C C . VAL A 1 102 ? 2.332 -9.251 12.437 1.00 78.88 102 VAL A C 1
ATOM 775 O O . VAL A 1 102 ? 3.420 -8.725 12.217 1.00 78.88 102 VAL A O 1
ATOM 778 N N . LYS A 1 103 ? 2.217 -10.522 12.817 1.00 66.75 103 LYS A N 1
ATOM 779 C CA . LYS A 1 103 ? 3.337 -11.457 12.826 1.00 66.75 103 LYS A CA 1
ATOM 780 C C . LYS A 1 103 ? 3.494 -11.980 11.405 1.00 66.75 103 LYS A C 1
ATOM 782 O O . LYS A 1 103 ? 2.650 -12.746 10.948 1.00 66.75 103 LYS A O 1
ATOM 787 N N . PHE A 1 104 ? 4.562 -11.587 10.723 1.00 58.50 104 PHE A N 1
ATOM 788 C CA . PHE A 1 104 ? 5.037 -12.380 9.597 1.00 58.50 104 PHE A CA 1
ATOM 789 C C . PHE A 1 104 ? 5.444 -13.741 10.171 1.00 58.50 104 PHE A C 1
ATOM 791 O O . PHE A 1 104 ? 6.105 -13.797 11.211 1.00 58.50 104 PHE A O 1
ATOM 798 N N . PHE A 1 105 ? 4.971 -14.838 9.580 1.00 50.44 105 PHE A N 1
ATOM 799 C CA . PHE A 1 105 ? 5.551 -16.137 9.892 1.00 50.44 105 PHE A CA 1
ATOM 800 C C . PHE A 1 105 ? 6.992 -16.071 9.388 1.00 50.44 105 PHE A C 1
ATOM 802 O O . PHE A 1 105 ? 7.214 -16.052 8.179 1.00 50.44 105 PHE A O 1
ATOM 809 N N . ASP A 1 106 ? 7.951 -15.946 10.307 1.00 42.41 106 ASP A N 1
ATOM 810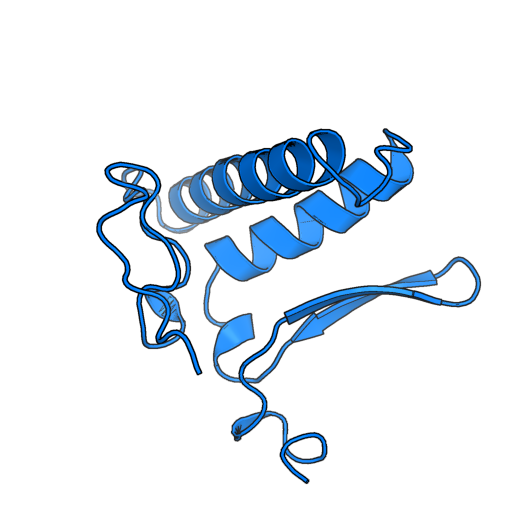 C CA . ASP A 1 106 ? 9.338 -16.265 9.992 1.00 42.41 106 ASP A CA 1
ATOM 811 C C . ASP A 1 106 ? 9.316 -17.714 9.488 1.00 42.41 106 ASP A C 1
ATOM 813 O O . ASP A 1 106 ? 8.818 -18.597 10.194 1.00 42.41 106 ASP A O 1
ATOM 817 N N . GLY A 1 107 ? 9.712 -17.904 8.227 1.00 40.16 107 GLY A N 1
ATOM 818 C CA . GLY A 1 107 ? 9.644 -19.188 7.524 1.00 40.16 107 GLY A CA 1
ATOM 819 C C . GLY A 1 107 ? 10.302 -20.343 8.268 1.00 40.16 107 GLY A C 1
ATOM 820 O O . GLY A 1 107 ? 11.321 -20.113 8.959 1.00 40.16 107 GLY A O 1
#

Radius of gyration: 14.09 Å; chains: 1; bounding box: 34×35×38 Å